Protein AF-A0A1H5GYY0-F1 (afdb_monomer)

Radius of gyration: 26.47 Å; Cα contacts (8 Å, |Δi|>4): 148; chains: 1; bounding box: 66×52×78 Å

Mean predicted aligned error: 12.66 Å

Foldseek 3Di:
DDDDPPPPPPCPDPPPPPPPDDQVPFFKKKFKDFPWDDPPQWDFDQDPVRDTDDIDGDQPDFAPPDDFPQPDADPVRDTDTDDQPDRPDMDSDPVVNVVSQVVNVVSVTHMDMDMGTDGDDDPVVVVVVVVVVVVVVVVVVVVVVVVVVVVD

pLDDT: mean 79.49, std 14.97, range [40.09, 97.75]

Solvent-accessible surface area (backbone atoms only — not comparable to full-atom values): 9559 Å² total; per-residue (Å²): 137,84,82,65,88,81,77,73,75,71,85,70,70,89,66,83,78,80,73,80,87,64,61,69,82,64,45,53,38,22,31,35,43,76,81,45,72,45,90,73,40,61,33,72,55,70,47,98,86,70,54,70,52,77,73,37,76,28,60,86,37,70,46,90,90,68,75,66,54,90,82,55,54,50,99,88,65,54,63,69,68,54,73,82,78,81,54,84,55,75,28,82,41,68,66,63,29,48,54,51,31,52,55,47,36,74,56,54,29,42,59,46,78,46,79,44,78,50,78,66,68,57,69,69,58,53,51,52,50,55,47,51,54,52,51,50,54,50,50,53,58,50,49,56,50,53,53,54,60,75,74,105

Structure (mmCIF, N/CA/C/O backbone):
data_AF-A0A1H5GYY0-F1
#
_entry.id   AF-A0A1H5GYY0-F1
#
loop_
_atom_site.group_PDB
_atom_site.id
_atom_site.type_symbol
_atom_site.label_atom_id
_atom_site.label_alt_id
_atom_site.label_comp_id
_atom_site.label_asym_id
_atom_site.label_entity_id
_atom_site.label_seq_id
_atom_site.pdbx_PDB_ins_code
_atom_site.Cartn_x
_atom_site.Cartn_y
_atom_site.Cartn_z
_atom_site.occupancy
_atom_site.B_iso_or_equiv
_atom_site.auth_seq_id
_atom_site.auth_comp_id
_atom_site.auth_asym_id
_atom_site.auth_atom_id
_atom_site.pdbx_PDB_model_num
ATOM 1 N N . MET A 1 1 ? -27.986 34.113 -37.238 1.00 40.09 1 MET A N 1
ATOM 2 C CA . MET A 1 1 ? -28.625 34.041 -35.909 1.00 40.09 1 MET A CA 1
ATOM 3 C C . MET A 1 1 ? -27.586 33.518 -34.933 1.00 40.09 1 MET A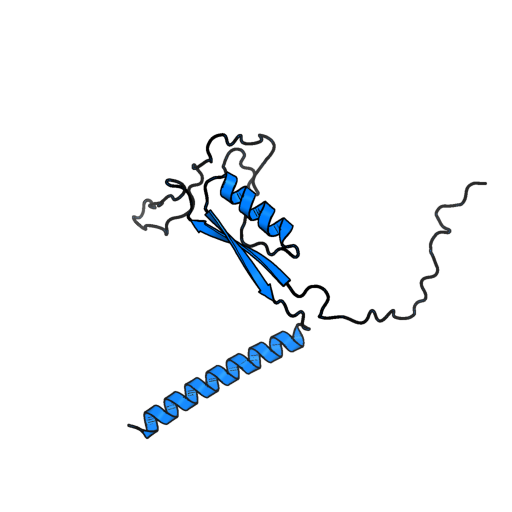 C 1
ATOM 5 O O . MET A 1 1 ? -27.284 32.335 -34.948 1.00 40.09 1 MET A O 1
ATOM 9 N N . THR A 1 2 ? -26.934 34.419 -34.204 1.00 47.41 2 THR A N 1
ATOM 10 C CA . THR A 1 2 ? -25.894 34.101 -33.216 1.00 47.41 2 THR A CA 1
ATOM 11 C C . THR A 1 2 ? -26.563 33.873 -31.870 1.00 47.41 2 THR A C 1
ATOM 13 O O . THR A 1 2 ? -27.090 34.816 -31.284 1.00 47.41 2 THR A O 1
ATOM 16 N N . VAL A 1 3 ? -26.587 32.626 -31.407 1.00 48.38 3 VAL A N 1
ATOM 17 C CA . VAL A 1 3 ? -27.094 32.289 -30.073 1.00 48.38 3 VAL A CA 1
ATOM 18 C C . VAL A 1 3 ? -26.088 32.810 -29.045 1.00 48.38 3 VAL A C 1
ATOM 20 O O . VAL A 1 3 ? -24.902 32.482 -29.103 1.00 48.38 3 VAL A O 1
ATOM 23 N N . SER A 1 4 ? -26.555 33.689 -28.159 1.00 50.16 4 SER A N 1
ATOM 24 C CA . SER A 1 4 ? -25.770 34.306 -27.088 1.00 50.16 4 SER A CA 1
ATOM 25 C C . SER A 1 4 ? -25.307 33.248 -26.083 1.00 50.16 4 SER A C 1
ATOM 27 O O . SER A 1 4 ? -26.086 32.396 -25.662 1.00 50.16 4 SER A O 1
ATOM 29 N N . HIS A 1 5 ? -24.045 33.326 -25.654 1.00 48.94 5 HIS A N 1
ATOM 30 C CA . HIS A 1 5 ? -23.416 32.394 -24.705 1.00 48.94 5 HIS A CA 1
ATOM 31 C C . HIS A 1 5 ? -24.075 32.388 -23.304 1.00 48.94 5 HIS A C 1
ATOM 33 O O . HIS A 1 5 ? -23.749 31.542 -22.477 1.00 48.94 5 HIS A O 1
ATOM 39 N N . ASN A 1 6 ? -25.013 33.308 -23.043 1.00 53.88 6 ASN A N 1
ATOM 40 C CA . ASN A 1 6 ? -25.722 33.460 -21.768 1.00 53.88 6 ASN A CA 1
ATOM 41 C C . ASN A 1 6 ? -27.028 32.649 -21.643 1.00 53.88 6 ASN A C 1
ATOM 43 O O . ASN A 1 6 ? -27.653 32.702 -20.590 1.00 53.88 6 ASN A O 1
ATOM 47 N N . GLU A 1 7 ? -27.445 31.885 -22.659 1.00 49.62 7 GLU A N 1
ATOM 48 C CA . GLU A 1 7 ? -28.669 31.056 -22.588 1.00 49.62 7 GLU A CA 1
ATOM 49 C C . GLU A 1 7 ? -28.415 29.590 -22.175 1.00 49.62 7 GLU A C 1
ATOM 51 O O . GLU A 1 7 ? -29.320 28.759 -22.208 1.00 49.62 7 GLU A O 1
ATOM 56 N N . LEU A 1 8 ? -27.188 29.249 -21.757 1.00 50.41 8 LEU A N 1
ATOM 57 C CA . LEU A 1 8 ? -26.809 27.893 -21.329 1.00 50.41 8 LEU A CA 1
ATOM 58 C C . LEU A 1 8 ? -26.778 27.690 -19.806 1.00 50.41 8 LEU A C 1
ATOM 60 O O . LEU A 1 8 ? -26.281 26.666 -19.334 1.00 50.41 8 LEU A O 1
ATOM 64 N N . THR A 1 9 ? -27.348 28.592 -19.010 1.00 50.72 9 THR A N 1
ATOM 65 C CA . THR A 1 9 ? -27.687 28.295 -17.611 1.00 50.72 9 THR A CA 1
ATOM 66 C C . THR A 1 9 ? -28.951 27.447 -17.589 1.00 50.72 9 THR A C 1
ATOM 68 O O . THR A 1 9 ? -30.067 27.926 -17.400 1.00 50.72 9 THR A O 1
ATOM 71 N N . ARG A 1 10 ? -28.769 26.142 -17.821 1.00 54.88 10 ARG A N 1
ATOM 72 C CA . ARG A 1 10 ? -29.790 25.133 -17.539 1.00 54.88 10 ARG A CA 1
ATOM 73 C C . ARG A 1 10 ? -30.306 25.374 -16.120 1.00 54.88 10 ARG A C 1
ATOM 75 O O . ARG A 1 10 ? -29.513 25.423 -15.183 1.00 54.88 10 ARG A O 1
ATOM 82 N N . LEU A 1 11 ? -31.620 25.538 -15.995 1.00 52.53 11 LEU A N 1
ATOM 83 C CA . LEU A 1 11 ? -32.365 25.523 -14.741 1.00 52.53 11 LEU A CA 1
ATOM 84 C C . LEU A 1 11 ? -32.067 24.197 -14.026 1.00 52.53 11 LEU A C 1
ATOM 86 O O . LEU A 1 11 ? -32.739 23.200 -14.273 1.00 52.53 11 LEU A O 1
ATOM 90 N N . ILE A 1 12 ? -31.018 24.151 -13.206 1.00 60.81 12 ILE A N 1
ATOM 91 C CA . ILE A 1 12 ? -30.823 23.061 -12.251 1.00 60.81 12 ILE A CA 1
ATOM 92 C C . ILE A 1 12 ? -31.842 23.341 -11.143 1.00 60.81 12 ILE A C 1
ATOM 94 O O . ILE A 1 12 ? -31.738 24.394 -10.507 1.00 60.81 12 ILE A O 1
ATOM 98 N N . PRO A 1 13 ? -32.859 22.485 -10.941 1.00 57.47 13 PRO A N 1
ATOM 99 C CA . PRO A 1 13 ? -33.796 22.660 -9.842 1.00 57.47 13 PRO A CA 1
ATOM 100 C C . PRO A 1 13 ? -33.009 22.743 -8.533 1.00 57.47 13 PRO A C 1
ATOM 102 O O . PRO A 1 13 ? -32.101 21.947 -8.311 1.00 57.47 13 PRO A O 1
ATOM 105 N N . SER A 1 14 ? -33.357 23.684 -7.657 1.00 58.28 14 SER A N 1
ATOM 106 C CA . SER A 1 14 ? -32.765 23.820 -6.318 1.00 58.28 14 SER A CA 1
ATOM 107 C C . SER A 1 14 ? -33.178 22.696 -5.357 1.00 58.28 14 SER A C 1
ATOM 109 O O . SER A 1 14 ? -33.018 22.833 -4.146 1.00 58.28 14 SER A O 1
ATOM 111 N N . GLU A 1 15 ? -33.767 21.618 -5.874 1.00 62.34 15 GLU A N 1
ATOM 112 C CA . GLU A 1 15 ? -34.001 20.400 -5.117 1.00 62.34 15 GLU A CA 1
ATOM 113 C C . GLU A 1 15 ? -32.649 19.775 -4.801 1.00 62.34 15 GLU A C 1
ATOM 115 O O . GLU A 1 15 ? -31.830 19.520 -5.686 1.00 62.34 15 GLU A O 1
ATOM 120 N N . THR A 1 16 ? -32.404 19.561 -3.513 1.00 59.97 16 THR A N 1
ATOM 121 C CA . THR A 1 16 ? -31.232 18.853 -3.020 1.00 59.97 16 THR A CA 1
ATOM 122 C C . THR A 1 16 ? -31.202 17.471 -3.668 1.00 59.97 16 THR A C 1
ATOM 124 O O . THR A 1 16 ? -31.949 16.577 -3.280 1.00 59.97 16 THR A O 1
ATOM 127 N N . LEU A 1 17 ? -30.366 17.297 -4.691 1.00 65.88 17 LEU A N 1
ATOM 128 C CA . LEU A 1 17 ? -30.117 15.993 -5.290 1.00 65.88 17 LEU A CA 1
ATOM 129 C C . LEU A 1 17 ? -29.336 15.161 -4.271 1.00 65.88 17 LEU A C 1
ATOM 131 O O . LEU A 1 17 ? -28.110 15.240 -4.191 1.00 65.88 17 LEU A O 1
ATOM 135 N N . GLU A 1 18 ? -30.052 14.384 -3.463 1.00 66.38 18 GLU A N 1
ATOM 136 C CA . GLU A 1 18 ? -29.446 13.347 -2.638 1.00 66.38 18 GLU A CA 1
ATOM 137 C C . GLU A 1 18 ? -28.902 12.262 -3.568 1.00 66.38 18 GLU A C 1
ATOM 139 O O . GLU A 1 18 ? -29.635 11.420 -4.082 1.00 66.38 18 GLU A O 1
ATOM 144 N N . ILE A 1 19 ? -27.597 12.310 -3.834 1.00 72.81 19 ILE A N 1
ATOM 145 C CA . ILE A 1 19 ? -26.900 11.227 -4.523 1.00 72.81 19 ILE A CA 1
ATOM 146 C C . ILE A 1 19 ? -26.684 10.130 -3.474 1.00 72.81 19 ILE A C 1
ATOM 148 O O . ILE A 1 19 ? -25.895 10.342 -2.548 1.00 72.81 19 ILE A O 1
ATOM 152 N N . PRO A 1 20 ? -27.369 8.976 -3.567 1.00 66.62 20 PRO A N 1
ATOM 153 C CA . PRO A 1 20 ? -27.215 7.919 -2.582 1.00 66.62 20 PRO A CA 1
ATOM 154 C C . PRO A 1 20 ? -25.768 7.427 -2.600 1.00 66.62 20 PRO A C 1
ATOM 156 O O . PRO A 1 20 ? -25.252 6.977 -3.625 1.00 66.62 20 PRO A O 1
ATOM 159 N N . TRP A 1 21 ? -25.097 7.531 -1.455 1.00 64.19 21 TRP A N 1
ATOM 160 C CA . TRP A 1 21 ? -23.733 7.045 -1.311 1.00 64.19 21 TRP A CA 1
ATOM 161 C C . TRP A 1 21 ? -23.728 5.513 -1.334 1.00 64.19 21 TRP A C 1
ATOM 163 O O . TRP A 1 21 ? -24.331 4.868 -0.475 1.00 64.19 21 TRP A O 1
ATOM 173 N N . ASN A 1 22 ? -23.045 4.930 -2.322 1.00 66.44 22 ASN A N 1
ATOM 174 C CA . ASN A 1 22 ? -22.864 3.487 -2.431 1.00 66.44 22 ASN A CA 1
ATOM 175 C C . ASN A 1 22 ? -21.440 3.096 -1.978 1.00 66.44 22 ASN A C 1
ATOM 177 O O . ASN A 1 22 ? -20.476 3.392 -2.687 1.00 66.44 22 ASN A O 1
ATOM 181 N N . PRO A 1 23 ? -21.271 2.398 -0.840 1.00 63.31 23 PRO A N 1
ATOM 182 C CA . PRO A 1 23 ? -19.954 1.992 -0.335 1.00 63.31 23 PRO A CA 1
ATOM 183 C C . PRO A 1 23 ? -19.200 1.007 -1.240 1.00 63.31 23 PRO A C 1
ATOM 185 O O . PRO A 1 23 ? -18.006 0.779 -1.039 1.00 63.31 23 PRO A O 1
ATOM 188 N N . VAL A 1 24 ? -19.881 0.385 -2.209 1.00 62.09 24 VAL A N 1
ATOM 189 C CA . VAL A 1 24 ? -19.353 -0.749 -2.987 1.00 62.09 24 VAL A CA 1
ATOM 190 C C . VAL A 1 24 ? -18.526 -0.304 -4.201 1.00 62.09 24 VAL A C 1
ATOM 192 O O . VAL A 1 24 ? -17.949 -1.140 -4.892 1.00 62.09 24 VAL A O 1
ATOM 195 N N . ASP A 1 25 ? -18.414 1.003 -4.455 1.00 62.44 25 ASP A N 1
ATOM 196 C CA . ASP A 1 25 ? -18.041 1.511 -5.779 1.00 62.44 25 ASP A CA 1
ATOM 197 C C . ASP A 1 25 ? -16.647 1.065 -6.262 1.00 62.44 25 ASP A C 1
ATOM 199 O O . ASP A 1 25 ? -16.444 0.906 -7.463 1.00 62.44 25 ASP A O 1
ATOM 203 N N . ARG A 1 26 ? -15.697 0.759 -5.358 1.00 63.72 26 ARG A N 1
ATOM 204 C CA . ARG A 1 26 ? -14.440 0.039 -5.670 1.00 63.72 26 ARG A CA 1
ATOM 205 C C . ARG A 1 26 ? -13.927 -0.714 -4.450 1.00 63.72 26 ARG A C 1
ATOM 207 O O . ARG A 1 26 ? -13.336 -0.118 -3.553 1.00 63.72 26 ARG A O 1
ATOM 214 N N . THR A 1 27 ? -14.114 -2.030 -4.443 1.00 72.56 27 THR A N 1
ATOM 215 C CA . THR A 1 27 ? -13.732 -2.884 -3.309 1.00 72.56 27 THR A CA 1
ATOM 216 C C . THR A 1 27 ? -12.244 -3.192 -3.245 1.00 72.56 27 THR A C 1
ATOM 218 O O . THR A 1 27 ? -11.772 -3.552 -2.177 1.00 72.56 27 THR A O 1
ATOM 221 N N . ARG A 1 28 ? -11.486 -3.059 -4.340 1.00 89.25 28 ARG A N 1
ATOM 222 C CA . ARG A 1 28 ? -10.082 -3.497 -4.408 1.00 89.25 28 ARG A CA 1
ATOM 223 C C . ARG A 1 28 ? -9.132 -2.327 -4.619 1.00 89.25 28 ARG A C 1
ATOM 225 O O . ARG A 1 28 ? -9.301 -1.537 -5.546 1.00 89.25 28 ARG A O 1
ATOM 232 N N . LEU A 1 29 ? -8.112 -2.254 -3.771 1.00 92.12 29 LEU A N 1
ATOM 233 C CA . LEU A 1 29 ? -6.972 -1.359 -3.924 1.00 92.12 29 LEU A CA 1
ATOM 234 C C . LEU A 1 29 ? -5.700 -2.182 -4.094 1.00 92.12 29 LEU A C 1
ATOM 236 O O . LEU A 1 29 ? -5.511 -3.206 -3.440 1.00 92.12 29 LEU A O 1
ATOM 240 N N . TYR A 1 30 ? -4.812 -1.689 -4.945 1.00 94.12 30 TYR A N 1
ATOM 241 C CA . TYR A 1 30 ? -3.539 -2.319 -5.256 1.00 94.12 30 TYR A CA 1
ATOM 242 C C . TYR A 1 30 ? -2.385 -1.422 -4.821 1.00 94.12 30 TYR A C 1
ATOM 244 O O . TYR A 1 30 ? -2.477 -0.196 -4.890 1.00 94.12 30 TYR A O 1
ATOM 252 N N . ARG A 1 31 ? -1.276 -2.012 -4.387 1.00 94.62 31 ARG A N 1
ATOM 253 C CA . ARG A 1 31 ? -0.048 -1.285 -4.047 1.00 94.62 31 ARG A CA 1
ATOM 254 C C . ARG A 1 31 ? 1.158 -2.074 -4.526 1.00 94.62 31 ARG A C 1
ATOM 256 O O . ARG A 1 31 ? 1.193 -3.287 -4.379 1.00 94.62 31 ARG A O 1
ATOM 263 N N . VAL A 1 32 ? 2.156 -1.384 -5.063 1.00 95.44 32 VAL A N 1
ATOM 264 C CA . VAL A 1 32 ? 3.438 -2.005 -5.414 1.00 95.44 32 VAL A CA 1
ATOM 265 C C . VAL A 1 32 ? 4.351 -1.991 -4.196 1.00 95.44 32 VAL A C 1
ATOM 267 O O . VAL A 1 32 ? 4.463 -0.968 -3.520 1.00 95.44 32 VAL A O 1
ATOM 270 N N . HIS A 1 33 ? 5.002 -3.113 -3.919 1.00 93.75 33 HIS A N 1
ATOM 271 C CA . HIS A 1 33 ? 6.005 -3.244 -2.872 1.00 93.75 33 HIS A CA 1
ATOM 272 C C . HIS A 1 33 ? 7.301 -3.792 -3.467 1.00 93.75 33 HIS A C 1
ATOM 274 O O . HIS A 1 33 ? 7.275 -4.798 -4.168 1.00 93.75 33 HIS A O 1
ATOM 280 N N . ILE A 1 34 ? 8.421 -3.122 -3.197 1.00 92.00 34 ILE A N 1
ATOM 281 C CA . ILE A 1 34 ? 9.747 -3.575 -3.627 1.00 92.00 34 ILE A CA 1
ATOM 282 C C . ILE A 1 34 ? 10.260 -4.566 -2.592 1.00 92.00 34 ILE A C 1
ATOM 284 O O . ILE A 1 34 ? 10.351 -4.223 -1.415 1.00 92.00 34 ILE A O 1
ATOM 288 N N . THR A 1 35 ? 10.573 -5.780 -3.032 1.00 91.06 35 THR A N 1
ATOM 289 C CA . THR A 1 35 ? 11.107 -6.844 -2.174 1.00 91.06 35 THR A CA 1
ATOM 290 C C . THR A 1 35 ? 12.626 -6.840 -2.147 1.00 91.06 35 THR A C 1
ATOM 292 O O . THR A 1 35 ? 13.219 -7.181 -1.128 1.00 91.06 35 THR A O 1
ATOM 295 N N . SER A 1 36 ? 13.260 -6.445 -3.250 1.00 88.19 36 SER A N 1
ATOM 296 C CA . SER A 1 36 ? 14.710 -6.363 -3.354 1.00 88.19 36 SER A CA 1
ATOM 297 C C . SER A 1 36 ? 15.122 -5.264 -4.321 1.00 88.19 36 SER A C 1
ATOM 299 O O . SER A 1 36 ? 14.433 -5.000 -5.307 1.00 88.19 36 SER A O 1
ATOM 301 N N . TYR A 1 37 ? 16.252 -4.636 -4.028 1.00 88.75 37 TYR A N 1
ATOM 302 C CA . TYR A 1 37 ? 16.883 -3.653 -4.897 1.00 88.75 37 TYR A CA 1
ATOM 303 C C . TYR A 1 37 ? 18.184 -4.230 -5.471 1.00 88.75 37 TYR A C 1
ATOM 305 O O . TYR A 1 37 ? 18.782 -5.114 -4.848 1.00 88.75 37 TYR A O 1
ATOM 313 N N . PRO A 1 38 ? 18.643 -3.737 -6.631 1.00 85.94 38 PRO A N 1
ATOM 314 C CA . PRO A 1 38 ? 19.896 -4.184 -7.228 1.00 85.94 38 PRO A CA 1
ATOM 315 C C . PRO A 1 38 ? 21.111 -3.847 -6.350 1.00 85.94 38 PRO A C 1
ATOM 317 O O . PRO A 1 38 ? 21.094 -2.927 -5.530 1.00 85.94 38 PRO A O 1
ATOM 320 N N . ALA A 1 39 ? 22.202 -4.595 -6.525 1.00 82.56 39 ALA A N 1
ATOM 321 C CA . ALA A 1 39 ? 23.434 -4.354 -5.779 1.00 82.56 39 ALA A CA 1
ATOM 322 C C . ALA A 1 39 ? 23.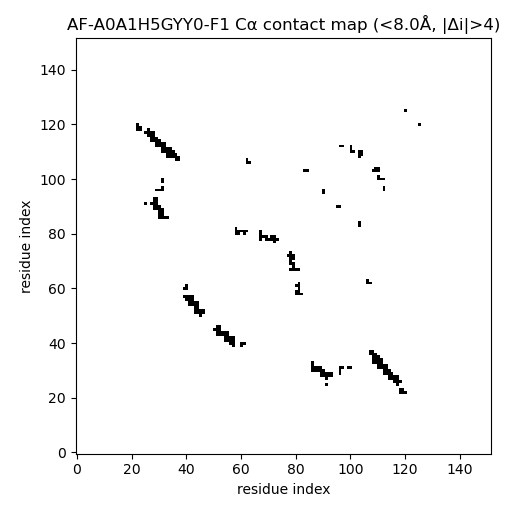967 -2.927 -6.022 1.00 82.56 39 ALA A C 1
ATOM 324 O O . ALA A 1 39 ? 23.942 -2.421 -7.143 1.00 82.56 39 ALA A O 1
ATOM 325 N N . GLY A 1 40 ? 24.451 -2.275 -4.960 1.00 78.06 40 GLY A N 1
ATOM 326 C CA . GLY A 1 40 ? 24.977 -0.905 -5.022 1.00 78.06 40 GLY A CA 1
ATOM 327 C C . GLY A 1 40 ? 23.920 0.204 -4.963 1.00 78.06 40 GLY A C 1
ATOM 328 O O . GLY A 1 40 ? 24.287 1.370 -4.853 1.00 78.06 40 GLY A O 1
ATOM 329 N N . SER A 1 41 ? 22.623 -0.127 -4.962 1.00 77.94 41 SER A N 1
ATOM 330 C CA . SER A 1 41 ? 21.548 0.866 -4.810 1.00 77.94 41 SER A CA 1
ATOM 331 C C . SER A 1 41 ? 21.389 1.394 -3.380 1.00 77.94 41 SER A C 1
ATOM 333 O O . SER A 1 41 ? 20.585 2.293 -3.146 1.00 77.94 41 SER A O 1
ATOM 335 N N . TRP A 1 42 ? 22.102 0.813 -2.414 1.00 72.12 42 TRP A N 1
ATOM 336 C CA . TRP A 1 42 ? 22.093 1.205 -1.008 1.00 72.12 42 TRP A CA 1
ATOM 337 C C . TRP A 1 42 ? 23.427 1.850 -0.652 1.00 72.12 42 TRP A C 1
ATOM 339 O O . TRP A 1 42 ? 24.485 1.278 -0.913 1.00 72.12 42 TRP A O 1
ATOM 349 N N . ALA A 1 43 ? 23.368 3.013 -0.015 1.00 67.31 43 ALA A N 1
ATOM 350 C CA . ALA A 1 43 ? 24.509 3.687 0.574 1.00 67.31 43 ALA A CA 1
ATOM 351 C C . ALA A 1 43 ? 24.347 3.721 2.096 1.00 67.31 43 ALA A C 1
ATOM 353 O O . ALA A 1 43 ? 23.314 4.129 2.635 1.00 67.31 43 ALA A O 1
ATOM 354 N N . LYS A 1 44 ? 25.394 3.296 2.802 1.00 63.34 44 LYS A N 1
ATOM 355 C CA . LYS A 1 44 ? 25.552 3.614 4.216 1.00 63.34 44 LYS A CA 1
ATOM 356 C C . LYS A 1 44 ? 26.278 4.949 4.278 1.00 63.34 44 LYS A C 1
ATOM 358 O O . LYS A 1 44 ? 27.425 5.039 3.846 1.00 63.34 44 LYS A O 1
ATOM 363 N N . TYR A 1 45 ? 25.600 5.976 4.770 1.00 63.25 45 TYR A N 1
ATOM 364 C CA . TYR A 1 45 ? 26.253 7.241 5.062 1.00 63.25 45 TYR A CA 1
ATOM 365 C C . TYR A 1 45 ? 26.829 7.170 6.481 1.00 63.25 45 TYR A C 1
ATOM 367 O O . TYR A 1 45 ? 26.208 6.649 7.410 1.00 63.25 45 TYR A O 1
ATOM 375 N N . GLU A 1 46 ? 28.053 7.654 6.639 1.00 62.56 46 GLU A N 1
ATOM 376 C CA . GLU A 1 46 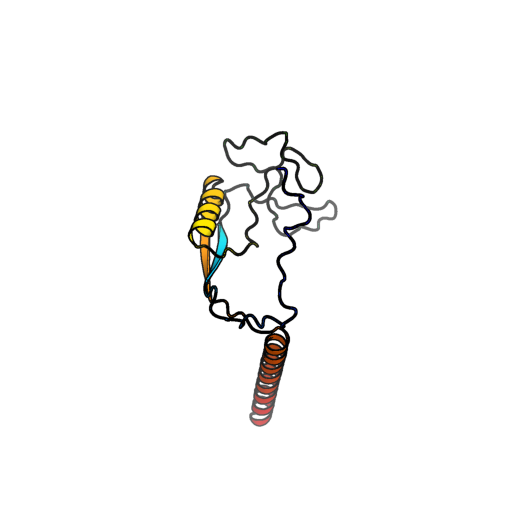? 28.665 7.861 7.947 1.00 62.56 46 GLU A CA 1
ATOM 377 C C . GLU A 1 46 ? 28.815 9.365 8.117 1.00 62.56 46 GLU A C 1
ATOM 379 O O . GLU A 1 46 ? 29.433 10.039 7.289 1.00 62.56 46 GLU A O 1
ATOM 384 N N . PHE A 1 47 ? 28.166 9.909 9.143 1.00 66.31 47 PHE A N 1
ATOM 385 C CA . PHE A 1 47 ? 28.323 11.317 9.462 1.00 66.31 47 PHE A CA 1
ATOM 386 C C . PHE A 1 47 ? 29.720 11.553 10.072 1.00 66.31 47 PHE A C 1
ATOM 388 O O . PHE A 1 47 ? 30.298 10.641 10.672 1.00 66.31 47 PHE A O 1
ATOM 395 N N . PRO A 1 48 ? 30.287 12.770 9.951 1.00 71.06 48 PRO A N 1
ATOM 396 C CA . PRO A 1 48 ? 31.612 13.096 10.495 1.00 71.06 48 PRO A CA 1
ATOM 397 C C . PRO A 1 48 ? 31.749 12.914 12.017 1.00 71.06 48 PRO A C 1
ATOM 399 O O . PRO A 1 48 ? 32.860 12.899 12.537 1.00 71.06 48 PRO A O 1
ATOM 402 N N . ASP A 1 49 ? 30.629 12.807 12.733 1.00 79.38 49 ASP A N 1
ATOM 403 C CA . ASP A 1 49 ? 30.532 12.576 14.176 1.00 79.38 49 ASP A CA 1
ATOM 404 C C . ASP A 1 49 ? 30.604 11.082 14.562 1.00 79.38 49 ASP A C 1
ATOM 406 O O . ASP A 1 49 ? 30.551 10.747 15.744 1.00 79.38 49 ASP A O 1
ATOM 410 N N . GLY A 1 50 ? 30.734 10.181 13.580 1.00 68.62 50 GLY A N 1
ATOM 411 C CA . GLY A 1 50 ? 30.767 8.734 13.790 1.00 68.62 50 GLY A CA 1
ATOM 412 C C . GLY A 1 50 ? 29.389 8.105 14.013 1.00 68.62 50 GLY A C 1
ATOM 413 O O . GLY A 1 50 ? 29.304 6.896 14.245 1.00 68.62 50 GLY A O 1
ATOM 414 N N . THR A 1 51 ? 28.305 8.880 13.916 1.00 74.38 51 THR A N 1
ATOM 415 C CA . THR A 1 51 ? 26.946 8.344 13.952 1.00 74.38 51 THR A CA 1
ATOM 416 C C . THR A 1 51 ? 26.653 7.690 12.601 1.00 74.38 51 THR A C 1
ATOM 418 O O . THR A 1 51 ? 26.480 8.357 11.580 1.00 74.38 51 THR A O 1
ATOM 421 N N . GLY A 1 52 ? 26.618 6.358 12.564 1.00 58.44 52 GLY A N 1
ATOM 422 C CA . GLY A 1 52 ? 26.124 5.635 11.393 1.00 58.44 52 GLY A CA 1
ATOM 423 C C . GLY A 1 52 ? 24.618 5.851 11.249 1.00 58.44 52 GLY A C 1
ATOM 424 O O . GLY A 1 52 ? 23.889 5.730 12.232 1.00 58.44 52 GLY A O 1
ATOM 425 N N . CYS A 1 53 ? 24.144 6.159 10.045 1.00 62.00 53 CYS A N 1
ATOM 426 C CA . CYS A 1 53 ? 22.711 6.137 9.753 1.00 62.00 53 CYS A CA 1
ATOM 427 C C . CYS A 1 53 ? 22.288 4.792 9.161 1.00 62.00 53 CYS A C 1
ATOM 429 O O . CYS A 1 53 ? 23.106 4.027 8.637 1.00 62.00 53 CYS A O 1
ATOM 431 N N . ASP A 1 54 ? 20.988 4.515 9.266 1.00 66.00 54 ASP A N 1
ATOM 432 C CA . ASP A 1 54 ? 20.376 3.381 8.588 1.00 66.00 54 ASP A CA 1
ATOM 433 C C . ASP A 1 54 ? 20.671 3.465 7.079 1.00 66.00 54 ASP A C 1
ATOM 435 O O . ASP A 1 54 ? 20.632 4.559 6.497 1.00 66.00 54 ASP A O 1
ATOM 439 N N . PRO A 1 55 ? 20.990 2.329 6.430 1.00 63.50 55 PRO A N 1
ATOM 440 C CA . PRO A 1 55 ? 21.304 2.306 5.010 1.00 63.50 55 PRO A CA 1
ATOM 441 C C . PRO A 1 55 ? 20.145 2.930 4.231 1.00 63.50 55 PRO A C 1
ATOM 443 O O . PRO A 1 55 ? 18.993 2.518 4.355 1.00 63.50 55 PRO A O 1
ATOM 446 N N . THR A 1 56 ? 20.463 3.951 3.445 1.00 70.31 56 THR A N 1
ATOM 447 C CA . THR A 1 56 ? 19.501 4.707 2.640 1.00 70.31 56 THR A CA 1
ATOM 448 C C . THR A 1 56 ? 19.775 4.424 1.168 1.00 70.31 56 THR A C 1
ATOM 450 O O . THR A 1 56 ? 20.869 3.996 0.800 1.00 70.31 56 THR A O 1
ATOM 453 N N . LEU A 1 57 ? 18.777 4.603 0.304 1.00 73.69 57 LEU A N 1
ATOM 454 C CA . LEU A 1 57 ? 18.988 4.467 -1.136 1.00 73.69 57 LEU A CA 1
ATOM 455 C C . LEU A 1 57 ? 20.036 5.487 -1.599 1.00 73.69 57 LEU A C 1
ATOM 457 O O . LEU A 1 57 ? 19.970 6.658 -1.232 1.00 73.69 57 LEU A O 1
ATOM 461 N N . SER A 1 58 ? 21.016 5.016 -2.365 1.00 70.12 58 SER A N 1
ATOM 462 C CA . SER A 1 58 ? 22.106 5.848 -2.863 1.00 70.12 58 SER A CA 1
ATOM 463 C C . SER A 1 58 ? 21.590 6.805 -3.931 1.00 70.12 58 SER A C 1
ATOM 465 O O . SER A 1 58 ? 21.074 6.357 -4.954 1.00 70.12 58 SER A O 1
ATOM 467 N N . THR A 1 59 ? 21.771 8.109 -3.729 1.00 67.56 59 THR A N 1
ATOM 468 C CA . THR A 1 59 ? 21.385 9.140 -4.709 1.00 67.56 59 THR A CA 1
ATOM 469 C C . THR A 1 59 ? 22.257 9.103 -5.970 1.00 67.56 59 THR A C 1
ATOM 471 O O . THR A 1 59 ? 21.825 9.521 -7.036 1.00 67.56 59 THR A O 1
ATOM 474 N N . SER A 1 60 ? 23.478 8.565 -5.868 1.00 69.88 60 SER A N 1
ATOM 475 C CA . SER A 1 60 ? 24.421 8.441 -6.988 1.00 69.88 60 SER A CA 1
ATOM 476 C C . SER A 1 60 ? 24.242 7.164 -7.811 1.00 69.88 60 SER A C 1
ATOM 478 O O . SER A 1 60 ? 24.922 6.982 -8.822 1.00 69.88 60 SER A O 1
ATOM 480 N N . TRP A 1 61 ? 23.365 6.255 -7.379 1.00 80.44 61 TRP A N 1
ATOM 481 C CA . TRP A 1 61 ? 23.085 5.034 -8.122 1.00 80.44 61 TRP A CA 1
ATOM 482 C C . TRP A 1 61 ? 22.081 5.319 -9.239 1.00 80.44 61 TRP A C 1
ATOM 484 O O . TRP A 1 61 ? 21.038 5.927 -9.006 1.00 80.44 61 TRP A O 1
ATOM 494 N N . THR A 1 62 ? 22.374 4.837 -10.443 1.00 82.75 62 THR A N 1
ATOM 495 C CA . THR A 1 62 ? 21.504 4.956 -11.616 1.00 82.75 62 THR A CA 1
ATOM 496 C C . THR A 1 62 ? 21.370 3.589 -12.296 1.00 82.75 62 THR A C 1
ATOM 498 O O . THR A 1 62 ? 22.328 2.807 -12.285 1.00 82.75 62 THR A O 1
ATOM 501 N N . PRO A 1 63 ? 20.196 3.258 -12.865 1.00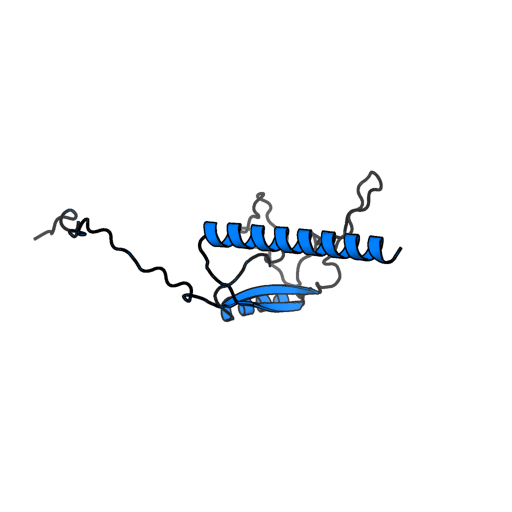 83.69 63 PRO A N 1
ATOM 502 C CA . PRO A 1 63 ? 20.049 2.041 -13.647 1.00 83.69 63 PRO A CA 1
ATOM 503 C C . PRO A 1 63 ? 20.885 2.115 -14.929 1.00 83.69 63 PRO A C 1
ATOM 505 O O . PRO A 1 63 ? 21.107 3.191 -15.487 1.00 83.69 63 PRO A O 1
ATOM 508 N N . GLU A 1 64 ? 21.324 0.958 -15.423 1.00 80.19 64 GLU A N 1
ATOM 509 C CA . GLU A 1 64 ? 22.067 0.879 -16.680 1.00 80.19 64 GLU A CA 1
ATOM 510 C C . GLU A 1 64 ? 21.229 1.440 -17.841 1.00 80.19 64 GLU A C 1
ATOM 512 O O . GLU A 1 64 ? 20.064 1.084 -18.015 1.00 80.19 64 GLU A O 1
ATOM 517 N N . GLY A 1 65 ? 21.817 2.347 -18.626 1.00 76.44 65 GLY A N 1
ATOM 518 C CA . GLY A 1 65 ? 21.131 2.998 -19.744 1.00 76.44 65 GLY A CA 1
ATOM 519 C C . GLY A 1 65 ? 20.117 4.074 -19.341 1.00 76.44 65 GLY A C 1
ATOM 520 O O . GLY A 1 65 ? 19.371 4.541 -20.201 1.00 76.44 65 GLY A O 1
ATOM 521 N N . TRP A 1 66 ? 20.074 4.482 -18.068 1.00 77.12 66 TRP A N 1
ATOM 522 C CA . TRP A 1 66 ? 19.253 5.612 -17.648 1.00 77.12 66 TRP A CA 1
ATOM 523 C C . TRP A 1 66 ? 19.822 6.931 -18.178 1.00 77.12 66 TRP A C 1
ATOM 525 O O . TRP A 1 66 ? 20.954 7.302 -17.870 1.00 77.12 66 TRP A O 1
ATOM 535 N N . ASP A 1 67 ? 19.010 7.637 -18.960 1.00 76.75 67 ASP A N 1
ATOM 536 C CA . ASP A 1 67 ? 19.303 8.982 -19.443 1.00 76.75 67 ASP A CA 1
ATOM 537 C C . ASP A 1 67 ? 18.462 9.982 -18.644 1.00 76.75 67 ASP A C 1
ATOM 539 O O . ASP A 1 67 ? 17.226 9.913 -18.628 1.00 76.75 67 ASP A O 1
ATOM 543 N N . SER A 1 68 ? 19.128 10.888 -17.932 1.00 71.56 68 SER A N 1
ATOM 544 C CA . SER A 1 68 ? 18.440 11.942 -17.199 1.00 71.56 68 SER A CA 1
ATOM 545 C C . SER A 1 68 ? 17.840 12.918 -18.207 1.00 71.56 68 SER A C 1
ATOM 547 O O . SER A 1 68 ? 18.586 13.616 -18.893 1.00 71.56 68 SER A O 1
ATOM 549 N N . ASP A 1 69 ? 16.511 13.027 -18.285 1.00 70.38 69 ASP A N 1
ATOM 550 C CA . ASP A 1 69 ? 15.903 14.111 -19.064 1.00 70.38 69 ASP A CA 1
ATOM 551 C C . ASP A 1 69 ? 16.353 15.453 -18.450 1.00 70.38 69 ASP A C 1
ATOM 553 O O . ASP A 1 69 ? 16.004 15.737 -17.299 1.00 70.38 69 ASP A O 1
ATOM 557 N N . PRO A 1 70 ? 17.090 16.310 -19.183 1.00 65.00 70 PRO A N 1
ATOM 558 C CA . PRO A 1 70 ? 17.582 17.587 -18.665 1.00 65.00 70 PRO A CA 1
ATOM 559 C C . PRO A 1 70 ? 16.457 18.569 -18.292 1.00 65.00 70 PRO A C 1
ATOM 561 O O . PRO A 1 70 ? 16.716 19.623 -17.711 1.00 65.00 70 PRO A O 1
ATOM 564 N N . ARG A 1 71 ? 15.199 18.259 -18.632 1.00 65.69 71 ARG A N 1
ATOM 565 C CA . ARG A 1 71 ? 14.006 19.014 -18.220 1.00 65.69 71 ARG A CA 1
ATOM 566 C C . ARG A 1 71 ? 13.349 18.460 -16.959 1.00 65.69 71 ARG A C 1
ATOM 568 O O . ARG A 1 71 ? 12.549 19.166 -16.343 1.00 65.69 71 ARG A O 1
ATOM 575 N N . SER A 1 72 ? 13.663 17.225 -16.579 1.00 63.16 72 SER A N 1
ATOM 576 C CA . SER A 1 72 ? 13.134 16.582 -15.384 1.00 63.16 72 SER A CA 1
ATOM 577 C C . SER A 1 72 ? 13.884 17.093 -14.159 1.00 63.16 72 SER A C 1
ATOM 579 O O . SER A 1 72 ? 14.943 16.584 -13.796 1.00 63.16 72 SER A O 1
ATOM 581 N N . LYS A 1 73 ? 13.320 18.117 -13.521 1.00 65.00 73 LYS A N 1
ATOM 582 C CA . LYS A 1 73 ? 13.776 18.599 -12.217 1.00 65.00 73 LYS A CA 1
ATOM 583 C C . LYS A 1 73 ? 13.071 17.829 -11.109 1.00 65.00 73 LYS A C 1
ATOM 585 O O . LYS A 1 73 ? 11.872 17.562 -11.211 1.00 65.00 73 LYS A O 1
ATOM 590 N N . ASP A 1 74 ? 13.802 17.489 -10.055 1.00 65.31 74 ASP A N 1
ATOM 591 C CA . ASP A 1 74 ? 13.196 16.994 -8.823 1.00 65.31 74 ASP A CA 1
ATOM 592 C C . ASP A 1 74 ? 12.387 18.108 -8.116 1.00 65.31 74 ASP A C 1
ATOM 594 O O . ASP A 1 74 ? 12.275 19.244 -8.593 1.00 65.31 74 ASP A O 1
ATOM 598 N N . ARG A 1 75 ? 11.791 17.783 -6.962 1.00 59.94 75 ARG A N 1
ATOM 599 C CA . ARG A 1 75 ? 11.020 18.749 -6.158 1.00 59.94 75 ARG A CA 1
ATOM 600 C C . ARG A 1 75 ? 11.876 19.925 -5.664 1.00 59.94 75 ARG A C 1
ATOM 602 O O . ARG A 1 75 ? 11.336 21.002 -5.424 1.00 59.94 75 ARG A O 1
ATOM 609 N N 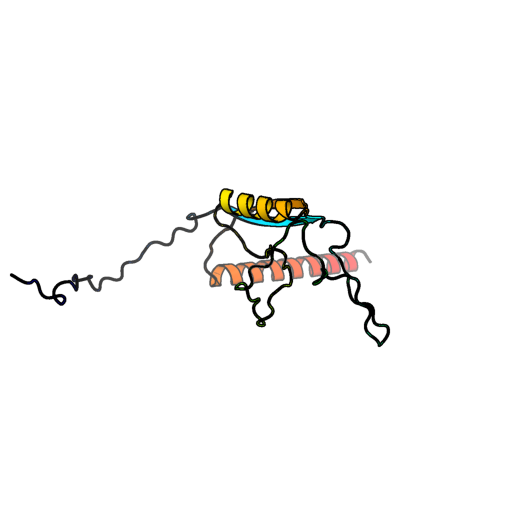. ASP A 1 76 ? 13.177 19.708 -5.517 1.00 62.09 76 ASP A N 1
ATOM 610 C CA . ASP A 1 76 ? 14.130 20.640 -4.926 1.00 62.09 76 ASP A CA 1
ATOM 611 C C . ASP A 1 76 ? 14.955 21.377 -6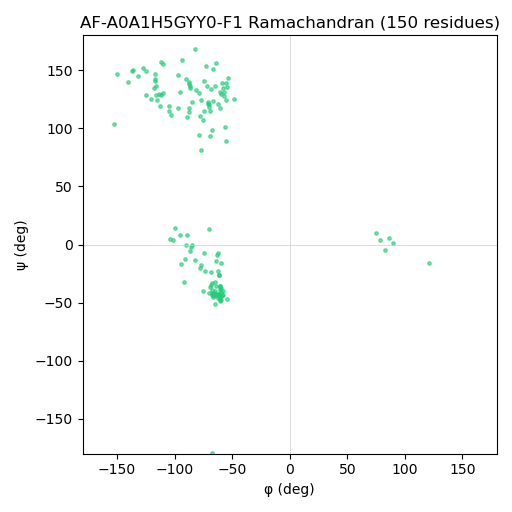.017 1.00 62.09 76 ASP A C 1
ATOM 613 O O . ASP A 1 76 ? 15.797 22.220 -5.715 1.00 62.09 76 ASP A O 1
ATOM 617 N N . GLY A 1 77 ? 14.647 21.138 -7.300 1.00 64.81 77 GLY A N 1
ATOM 618 C CA . GLY A 1 77 ? 15.244 21.784 -8.466 1.00 64.81 77 GLY A CA 1
ATOM 619 C C . GLY A 1 77 ? 16.494 21.101 -9.033 1.00 64.81 77 GLY A C 1
ATOM 620 O O . GLY A 1 77 ? 17.036 21.605 -10.022 1.00 64.81 77 GLY A O 1
ATOM 621 N N . ASN A 1 78 ? 16.938 19.975 -8.471 1.00 65.50 78 ASN A N 1
ATOM 622 C CA . ASN A 1 78 ? 18.090 19.233 -8.974 1.00 65.50 78 ASN A CA 1
ATOM 623 C C . ASN A 1 78 ? 17.730 18.490 -10.257 1.00 65.50 78 ASN A C 1
ATOM 625 O O . ASN A 1 78 ? 16.635 17.954 -10.427 1.00 65.50 78 ASN A O 1
ATOM 629 N N . THR A 1 79 ? 18.679 18.481 -11.182 1.00 63.69 79 THR A N 1
ATOM 630 C CA . THR A 1 79 ? 18.580 17.792 -12.468 1.00 63.69 79 THR A CA 1
ATOM 631 C C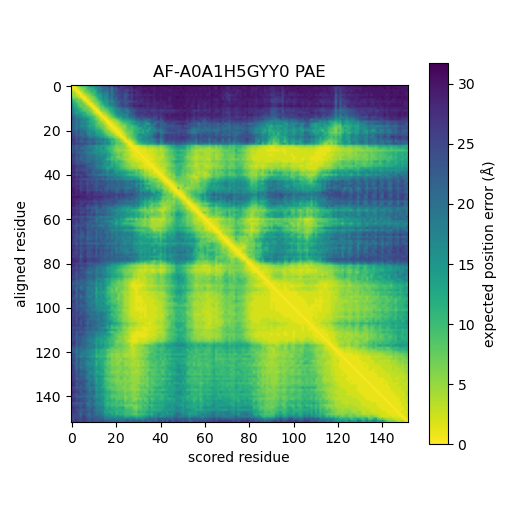 . THR A 1 79 ? 19.720 16.786 -12.508 1.00 63.69 79 THR A C 1
ATOM 633 O O . THR A 1 79 ? 20.864 17.190 -12.313 1.00 63.69 79 THR A O 1
ATOM 636 N N . GLY A 1 80 ? 19.425 15.507 -12.739 1.00 65.44 80 GLY A N 1
ATOM 637 C CA . GLY A 1 80 ? 20.459 14.494 -12.989 1.00 65.44 80 GLY A CA 1
ATOM 638 C C . GLY A 1 80 ? 20.503 13.308 -12.027 1.00 65.44 80 GLY A C 1
ATOM 639 O O . GLY A 1 80 ? 21.075 12.291 -12.398 1.00 65.44 80 GLY A O 1
ATOM 640 N N . ASP A 1 81 ? 19.863 13.375 -10.859 1.00 73.88 81 ASP A N 1
ATOM 641 C CA . ASP A 1 81 ? 19.832 12.235 -9.933 1.00 73.88 81 ASP A CA 1
ATOM 642 C C . ASP A 1 81 ? 18.663 11.294 -10.249 1.00 73.88 81 ASP A C 1
ATOM 644 O O . ASP A 1 81 ? 17.542 11.732 -10.538 1.00 73.88 81 ASP A O 1
ATOM 648 N N . PHE A 1 82 ? 18.916 9.984 -10.195 1.00 78.12 82 PHE A N 1
ATOM 649 C CA . PHE A 1 82 ? 17.872 8.982 -10.369 1.00 78.12 82 PHE A CA 1
ATOM 650 C C . PHE A 1 82 ? 17.062 8.823 -9.083 1.00 78.12 82 PHE A C 1
ATOM 652 O O . PHE A 1 82 ? 17.596 8.585 -7.999 1.00 78.12 82 PHE A O 1
ATOM 659 N N . TRP A 1 83 ? 15.739 8.871 -9.226 1.00 78.81 83 TRP A N 1
ATOM 660 C CA . TRP A 1 83 ? 14.808 8.680 -8.122 1.00 78.81 83 TRP A CA 1
ATOM 661 C C . TRP A 1 83 ? 13.975 7.430 -8.345 1.00 78.81 83 TRP A C 1
ATOM 663 O O . TRP A 1 83 ? 13.247 7.307 -9.334 1.00 78.81 83 TRP A O 1
ATOM 673 N N . TRP A 1 84 ? 14.020 6.526 -7.368 1.00 82.88 84 TRP A N 1
ATOM 674 C CA . TRP A 1 84 ? 13.158 5.356 -7.378 1.00 82.88 84 TRP A CA 1
ATOM 675 C C . TRP A 1 84 ? 11.680 5.773 -7.433 1.00 82.88 84 TRP A C 1
ATOM 677 O O . TRP A 1 84 ? 11.243 6.645 -6.670 1.00 82.88 84 TRP A O 1
ATOM 687 N N . PRO A 1 85 ? 10.865 5.141 -8.296 1.00 83.75 85 PRO A N 1
ATOM 688 C CA . PRO A 1 85 ? 9.441 5.418 -8.341 1.00 83.75 85 PRO A CA 1
ATOM 689 C C . PRO A 1 85 ? 8.784 5.193 -6.974 1.00 83.75 85 PRO A C 1
ATOM 691 O O . PRO A 1 85 ? 8.889 4.116 -6.392 1.00 83.75 85 PRO A O 1
ATOM 694 N N . SER A 1 86 ? 8.037 6.186 -6.478 1.00 83.00 86 SER A N 1
ATOM 695 C CA . SER A 1 86 ? 7.333 6.043 -5.197 1.00 83.00 86 SER A CA 1
ATOM 696 C C . SER A 1 86 ? 6.386 4.834 -5.189 1.00 83.00 86 SER A C 1
ATOM 698 O O . SER A 1 86 ? 5.557 4.675 -6.098 1.00 83.00 86 SER A O 1
ATOM 700 N N . THR A 1 87 ? 6.496 4.036 -4.123 1.00 84.94 87 THR A N 1
ATOM 701 C CA . THR A 1 87 ? 5.682 2.853 -3.795 1.00 84.94 87 THR A CA 1
ATOM 702 C C . THR A 1 87 ? 4.650 3.129 -2.693 1.00 84.94 87 THR A C 1
ATOM 704 O O . THR A 1 87 ? 3.957 2.218 -2.234 1.00 84.94 87 THR A O 1
ATOM 707 N N . SER A 1 88 ? 4.516 4.380 -2.231 1.00 85.94 88 SER A N 1
ATOM 708 C CA . SER A 1 88 ? 3.492 4.764 -1.244 1.00 85.94 88 SER A CA 1
ATOM 709 C C . SER A 1 88 ? 2.098 4.906 -1.858 1.00 85.94 88 SER A C 1
ATOM 711 O O . SER A 1 88 ? 1.097 4.876 -1.143 1.00 85.94 88 SER A O 1
ATOM 713 N N . ARG A 1 89 ? 2.025 5.031 -3.187 1.00 88.31 89 ARG A N 1
ATOM 714 C CA . ARG A 1 89 ? 0.779 5.209 -3.928 1.00 88.31 89 ARG A CA 1
ATOM 715 C C . ARG A 1 89 ? -0.052 3.925 -3.955 1.00 88.31 89 ARG A C 1
ATOM 717 O O . ARG A 1 89 ? 0.460 2.841 -4.232 1.00 88.31 89 ARG A O 1
ATOM 724 N N . THR A 1 90 ? -1.354 4.081 -3.739 1.00 92.12 90 THR A N 1
ATOM 725 C CA . THR A 1 90 ? -2.367 3.054 -3.989 1.00 92.12 90 THR A CA 1
ATOM 726 C C . THR A 1 90 ? -3.028 3.268 -5.350 1.00 92.12 90 THR A C 1
ATOM 728 O O . THR A 1 90 ? -3.200 4.394 -5.823 1.00 92.12 90 THR A O 1
ATOM 731 N N . TYR A 1 91 ? -3.388 2.167 -5.998 1.00 91.38 91 TYR A N 1
ATOM 732 C CA . TYR A 1 91 ? -3.966 2.115 -7.332 1.00 91.38 91 TYR A CA 1
ATOM 733 C C . TYR A 1 91 ? -5.361 1.502 -7.259 1.00 91.38 91 TYR A C 1
ATOM 735 O O . TYR A 1 91 ? -5.562 0.473 -6.620 1.00 91.38 91 TYR A O 1
ATOM 743 N N . ALA A 1 92 ? -6.320 2.116 -7.950 1.00 89.31 92 ALA A N 1
ATOM 744 C CA . ALA A 1 92 ? -7.670 1.567 -8.094 1.00 89.31 92 ALA A CA 1
ATOM 745 C C . ALA A 1 92 ? -7.769 0.510 -9.212 1.00 89.31 92 ALA A C 1
ATOM 747 O O . ALA A 1 92 ? -8.764 -0.200 -9.295 1.00 89.31 92 ALA A O 1
ATOM 748 N N . SER A 1 93 ? -6.755 0.416 -10.081 1.00 90.50 93 SER A N 1
ATOM 749 C CA . SER A 1 93 ? -6.680 -0.570 -11.162 1.00 90.50 93 SER A CA 1
ATOM 750 C C . SER A 1 93 ? -5.495 -1.506 -10.957 1.00 90.50 93 SER A C 1
ATOM 752 O O . SER A 1 93 ? -4.381 -1.053 -10.678 1.00 90.50 93 SER A O 1
ATOM 754 N N . ARG A 1 94 ? -5.732 -2.805 -11.171 1.00 92.75 94 ARG A N 1
ATOM 755 C CA . ARG A 1 94 ? -4.687 -3.832 -11.177 1.00 92.75 94 ARG A CA 1
ATOM 756 C C . ARG A 1 94 ? -3.653 -3.572 -12.270 1.00 92.75 94 ARG A C 1
ATOM 758 O O . ARG A 1 94 ? -2.464 -3.674 -11.991 1.00 92.75 94 ARG A O 1
ATOM 765 N N . SER A 1 95 ? -4.090 -3.222 -13.484 1.00 94.00 95 SER A N 1
ATOM 766 C CA . SER A 1 95 ? -3.181 -3.007 -14.619 1.00 94.00 95 SER A CA 1
ATOM 767 C C . SER A 1 95 ? -2.221 -1.851 -14.352 1.00 94.00 95 SER A C 1
ATOM 769 O O . SER A 1 95 ? -1.022 -1.996 -14.540 1.00 94.00 95 SER A O 1
ATOM 771 N N . ALA A 1 96 ? -2.718 -0.753 -13.777 1.00 92.56 96 ALA A N 1
ATOM 772 C CA . ALA A 1 96 ? -1.887 0.391 -13.409 1.00 92.56 96 ALA A CA 1
ATOM 773 C C . ALA A 1 96 ? -0.843 0.039 -12.330 1.00 92.56 96 ALA A C 1
ATOM 775 O O . ALA A 1 96 ? 0.280 0.542 -12.354 1.00 92.56 96 ALA A O 1
ATOM 776 N N . ALA A 1 97 ? -1.192 -0.837 -11.379 1.00 93.81 97 ALA A N 1
ATOM 777 C CA . ALA A 1 97 ? -0.230 -1.335 -10.398 1.00 93.81 97 ALA A CA 1
ATOM 778 C C . ALA A 1 97 ? 0.816 -2.264 -11.038 1.00 93.81 97 ALA A C 1
ATOM 780 O O . ALA A 1 97 ? 1.985 -2.207 -10.669 1.00 93.81 97 ALA A O 1
ATOM 781 N N . GLN A 1 98 ? 0.417 -3.085 -12.013 1.00 95.31 98 GLN A N 1
ATOM 782 C CA . GLN A 1 98 ? 1.332 -3.949 -12.763 1.00 95.31 98 GLN A CA 1
ATOM 783 C C . GLN A 1 98 ? 2.289 -3.148 -13.649 1.00 95.31 98 GLN A C 1
ATOM 785 O O . GLN A 1 98 ? 3.480 -3.424 -13.628 1.00 95.31 98 GLN A O 1
ATOM 790 N N . GLU A 1 99 ? 1.816 -2.120 -14.354 1.00 94.12 99 GLU A N 1
ATOM 791 C CA . GLU A 1 99 ? 2.673 -1.202 -15.121 1.00 94.12 99 GLU A CA 1
ATOM 792 C C . GLU A 1 99 ? 3.710 -0.528 -14.221 1.00 94.12 99 GLU A C 1
ATOM 794 O O . GLU A 1 99 ? 4.881 -0.405 -14.578 1.00 94.12 99 GLU A O 1
ATOM 799 N N . ARG A 1 100 ? 3.304 -0.133 -13.008 1.00 93.38 100 ARG A N 1
ATOM 800 C CA . ARG A 1 100 ? 4.234 0.425 -12.027 1.00 93.38 100 ARG A CA 1
ATOM 801 C C . ARG A 1 100 ? 5.263 -0.601 -11.554 1.00 93.38 100 ARG A C 1
ATOM 803 O O . ARG A 1 100 ? 6.423 -0.232 -11.402 1.00 93.38 100 ARG A O 1
ATOM 810 N N . ALA A 1 101 ? 4.853 -1.842 -11.299 1.00 94.06 101 ALA A N 1
ATOM 811 C CA . ALA A 1 101 ? 5.775 -2.913 -10.931 1.00 94.06 101 ALA A CA 1
ATOM 812 C C . ALA A 1 101 ? 6.773 -3.190 -12.066 1.00 94.06 101 ALA A C 1
ATOM 814 O O . ALA A 1 101 ? 7.971 -3.184 -11.815 1.00 94.06 101 ALA A O 1
ATOM 815 N N . ALA A 1 102 ? 6.298 -3.285 -13.310 1.00 93.69 102 ALA A N 1
ATOM 816 C CA . ALA A 1 102 ? 7.139 -3.475 -14.489 1.00 93.69 102 ALA A CA 1
ATOM 817 C C . ALA A 1 102 ? 8.146 -2.327 -14.682 1.00 93.69 102 ALA A C 1
ATOM 819 O O . ALA A 1 102 ? 9.304 -2.571 -15.002 1.00 93.69 102 ALA A O 1
ATOM 820 N N . LEU A 1 103 ? 7.743 -1.076 -14.429 1.00 91.88 103 LEU A N 1
ATOM 821 C CA . LEU A 1 103 ? 8.664 0.066 -14.448 1.00 91.88 103 LEU A CA 1
ATOM 822 C C . LEU A 1 103 ? 9.768 -0.078 -13.392 1.00 91.88 103 LEU A C 1
ATOM 824 O O . LEU A 1 103 ? 10.935 0.167 -13.671 1.00 91.88 103 LEU A O 1
ATOM 828 N N . VAL A 1 104 ? 9.410 -0.475 -12.173 1.00 91.19 104 VAL A N 1
ATOM 829 C CA . VAL A 1 104 ? 10.382 -0.685 -11.093 1.00 91.19 104 VAL A CA 1
ATOM 830 C C . VAL A 1 104 ? 11.334 -1.841 -11.418 1.00 91.19 104 VAL A C 1
ATOM 832 O O . VAL A 1 104 ? 12.536 -1.723 -11.188 1.00 91.19 104 VAL A O 1
ATOM 835 N N . GLU A 1 105 ? 10.817 -2.919 -12.002 1.00 92.69 105 GLU A N 1
ATOM 836 C CA . GLU A 1 105 ? 11.610 -4.065 -12.458 1.00 92.69 105 GLU A CA 1
ATOM 837 C C . GLU A 1 105 ? 12.525 -3.719 -13.634 1.00 92.69 105 GLU A C 1
ATOM 839 O O . GLU A 1 105 ? 13.648 -4.212 -13.695 1.00 92.69 105 GLU A O 1
ATOM 844 N N . SER A 1 106 ? 12.110 -2.806 -14.518 1.00 90.25 106 SER A N 1
ATOM 845 C CA . SER A 1 106 ? 12.957 -2.316 -15.614 1.00 90.25 106 SER A CA 1
ATOM 846 C C . SER A 1 106 ? 14.217 -1.593 -15.124 1.00 90.25 106 SER A C 1
ATOM 848 O O . SER A 1 106 ? 15.220 -1.560 -15.828 1.00 90.25 106 SER A O 1
ATOM 850 N N . TYR A 1 107 ? 14.198 -1.082 -13.890 1.00 88.94 107 TYR A N 1
ATOM 851 C CA . TYR A 1 107 ? 15.363 -0.502 -13.222 1.00 88.94 107 TYR A CA 1
ATOM 852 C C . TYR A 1 107 ? 16.179 -1.532 -12.421 1.00 88.94 107 TYR A C 1
ATOM 854 O O . TYR A 1 107 ? 17.081 -1.159 -11.682 1.00 88.94 107 TYR A O 1
ATOM 862 N N . GLY A 1 108 ? 15.879 -2.828 -12.525 1.00 88.69 108 GLY A N 1
ATOM 863 C CA . GLY A 1 108 ? 16.646 -3.900 -11.884 1.00 88.69 108 GLY A CA 1
ATOM 864 C C . GLY A 1 108 ? 16.245 -4.226 -10.441 1.00 88.69 108 GLY A C 1
ATOM 865 O O . GLY A 1 108 ? 16.901 -5.046 -9.801 1.00 88.69 108 GLY A O 1
ATOM 866 N N . ALA A 1 109 ? 15.180 -3.618 -9.909 1.00 90.75 109 ALA A N 1
ATOM 867 C CA . ALA A 1 109 ? 14.584 -4.051 -8.642 1.00 90.75 109 ALA A CA 1
ATOM 868 C C . ALA A 1 109 ? 13.637 -5.244 -8.843 1.00 90.75 109 ALA A C 1
ATOM 870 O O . ALA A 1 109 ? 13.262 -5.595 -9.955 1.00 90.75 109 ALA A O 1
ATOM 871 N N . THR A 1 110 ? 13.223 -5.873 -7.747 1.00 92.31 110 THR A N 1
ATOM 872 C CA . THR A 1 110 ? 12.164 -6.890 -7.741 1.00 92.31 110 THR A CA 1
ATOM 873 C C . THR A 1 110 ? 10.953 -6.337 -7.006 1.00 92.31 110 THR A C 1
ATOM 875 O O . THR A 1 110 ? 11.081 -5.844 -5.880 1.00 92.31 110 THR A O 1
ATOM 878 N N . ALA A 1 111 ? 9.774 -6.407 -7.626 1.00 94.44 111 ALA A N 1
ATOM 879 C CA . ALA A 1 111 ? 8.549 -5.859 -7.065 1.00 94.44 111 ALA A CA 1
ATOM 880 C C . ALA A 1 111 ? 7.415 -6.890 -7.034 1.00 94.44 111 ALA A C 1
ATOM 882 O O . ALA A 1 111 ? 7.328 -7.796 -7.851 1.00 94.44 111 ALA A O 1
ATOM 883 N N . ILE A 1 112 ? 6.508 -6.730 -6.075 1.00 95.44 112 ILE A N 1
ATOM 884 C CA . ILE A 1 112 ? 5.257 -7.484 -5.992 1.00 95.44 112 ILE A CA 1
ATOM 885 C C . ILE A 1 112 ? 4.075 -6.519 -5.936 1.00 95.44 112 ILE A C 1
ATOM 887 O O . ILE A 1 112 ? 4.170 -5.415 -5.391 1.00 95.44 112 ILE A O 1
ATOM 891 N N . VAL A 1 113 ? 2.936 -6.943 -6.481 1.00 95.56 113 VAL A N 1
ATOM 892 C CA . VAL A 1 113 ? 1.673 -6.208 -6.368 1.00 95.56 113 VAL A CA 1
ATOM 893 C C . VAL A 1 113 ? 0.863 -6.806 -5.225 1.00 95.56 113 VAL A C 1
ATOM 895 O O . VAL A 1 113 ? 0.465 -7.966 -5.267 1.00 95.56 113 VAL A O 1
ATOM 898 N N . LEU A 1 114 ? 0.613 -5.994 -4.206 1.00 94.69 114 LEU A N 1
ATOM 899 C CA . LEU A 1 114 ? -0.258 -6.305 -3.082 1.00 94.69 114 LEU A CA 1
ATOM 900 C C . LEU A 1 114 ? -1.687 -5.867 -3.405 1.00 94.69 114 LEU A C 1
ATOM 902 O O . LEU A 1 114 ? -1.896 -4.809 -4.000 1.00 94.69 114 LEU A O 1
ATOM 906 N N . GLU A 1 115 ? -2.663 -6.656 -2.970 1.00 94.00 115 GLU A N 1
ATOM 907 C CA . GLU A 1 115 ? -4.091 -6.356 -3.075 1.00 94.00 115 GLU A CA 1
ATOM 908 C C . GLU A 1 115 ? -4.691 -6.235 -1.672 1.00 94.00 115 GLU A C 1
ATOM 910 O O . GLU A 1 115 ? -4.350 -6.998 -0.769 1.00 94.00 115 GLU A O 1
ATOM 915 N N . THR A 1 116 ? -5.595 -5.276 -1.484 1.00 92.06 116 THR A N 1
ATOM 916 C CA . THR A 1 116 ? -6.402 -5.154 -0.270 1.00 92.06 116 THR A CA 1
ATOM 917 C C . THR A 1 116 ? -7.847 -4.827 -0.609 1.00 92.06 116 THR A C 1
ATOM 919 O O . THR A 1 116 ? -8.128 -4.149 -1.603 1.00 92.06 116 THR A O 1
ATOM 922 N N . ALA A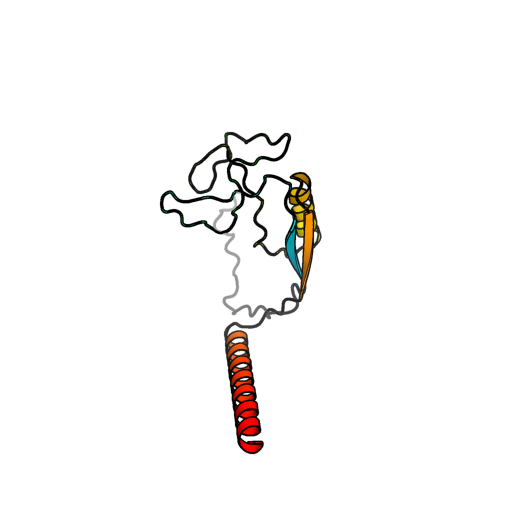 1 117 ? -8.762 -5.297 0.236 1.00 87.75 117 ALA A N 1
ATOM 923 C CA . ALA A 1 117 ? -10.162 -4.928 0.161 1.00 87.75 117 ALA A CA 1
ATOM 924 C C . ALA A 1 117 ? -10.397 -3.645 0.972 1.00 87.75 117 ALA A C 1
ATOM 926 O O . ALA A 1 117 ? -10.179 -3.623 2.185 1.00 87.75 117 ALA A O 1
ATOM 927 N N . ALA A 1 118 ? -10.827 -2.572 0.312 1.00 82.38 118 ALA A N 1
ATOM 928 C CA . ALA A 1 118 ? -11.161 -1.317 0.969 1.00 82.38 118 ALA A CA 1
ATOM 929 C C . ALA A 1 118 ? -12.664 -1.240 1.243 1.00 82.38 118 ALA A C 1
ATOM 931 O O . ALA A 1 118 ? -13.481 -1.461 0.351 1.00 82.38 118 ALA A O 1
ATOM 932 N N . ALA A 1 119 ? -13.011 -0.884 2.479 1.00 81.88 119 ALA A N 1
ATOM 933 C CA . ALA A 1 119 ? -14.355 -0.475 2.849 1.00 81.88 119 ALA A CA 1
ATOM 934 C C . ALA A 1 119 ? -14.357 1.042 3.031 1.00 81.88 119 ALA A C 1
ATOM 936 O O . ALA A 1 119 ? -13.692 1.575 3.924 1.00 81.88 119 ALA A O 1
ATOM 937 N N . TRP A 1 120 ? -15.095 1.734 2.171 1.00 82.25 120 TRP A N 1
ATOM 938 C CA . TRP A 1 120 ? -15.389 3.142 2.381 1.00 82.25 120 TRP A CA 1
ATOM 939 C C . TRP A 1 120 ? -16.470 3.221 3.450 1.00 82.25 120 TRP A C 1
ATOM 941 O O . TRP A 1 120 ? -17.509 2.589 3.316 1.00 82.25 120 TRP A O 1
ATOM 951 N N . VAL A 1 121 ? -16.201 3.954 4.525 1.00 86.06 121 VAL A N 1
ATOM 952 C CA . VAL A 1 121 ? -17.132 4.190 5.634 1.00 86.06 121 VAL A CA 1
ATOM 953 C C . VAL A 1 121 ? -17.067 5.665 6.023 1.00 86.06 121 VAL A C 1
ATOM 955 O O . VAL A 1 121 ? -15.998 6.276 5.877 1.00 86.06 121 VAL A O 1
ATOM 958 N N . PRO A 1 122 ? -18.161 6.254 6.532 1.00 89.25 122 PRO A N 1
ATOM 959 C CA . PRO A 1 122 ? -18.133 7.604 7.075 1.00 89.25 122 PRO A CA 1
ATOM 960 C C . PRO A 1 122 ? -17.050 7.758 8.147 1.00 89.25 122 PRO A C 1
ATOM 962 O O . PRO A 1 122 ? -16.795 6.853 8.947 1.00 89.25 122 PRO A O 1
ATOM 965 N N . LEU A 1 123 ? -16.405 8.925 8.185 1.00 89.94 123 LEU A N 1
ATOM 966 C CA . LEU A 1 123 ? -15.288 9.177 9.100 1.00 89.94 123 LEU A CA 1
ATOM 967 C C . LEU A 1 123 ? -15.697 9.026 10.575 1.00 89.94 123 LEU A C 1
ATOM 969 O O . LEU A 1 123 ? -14.927 8.504 11.385 1.00 89.94 123 LEU A O 1
ATOM 973 N N . GLU A 1 124 ? -16.909 9.451 10.922 1.00 93.50 124 GLU A N 1
ATOM 974 C CA . GLU A 1 124 ? -17.465 9.332 12.274 1.00 93.50 124 GLU A CA 1
ATOM 975 C C . GLU A 1 124 ? -17.609 7.866 12.697 1.00 93.50 124 GLU A C 1
ATOM 977 O O . GLU A 1 124 ? -17.188 7.472 13.786 1.00 93.50 124 GLU A O 1
ATOM 982 N N . GLU A 1 125 ? -18.103 7.021 11.796 1.00 91.31 125 GLU A N 1
ATOM 983 C CA . GLU A 1 125 ? -18.214 5.588 12.040 1.00 91.31 125 GLU A CA 1
ATOM 984 C C . GLU A 1 125 ? -16.826 4.936 12.157 1.00 91.31 125 GLU A C 1
ATOM 986 O O . GLU A 1 125 ? -16.553 4.186 13.100 1.00 91.31 125 GLU A O 1
ATOM 991 N N . ALA A 1 126 ? -15.900 5.278 11.256 1.00 91.69 126 ALA A N 1
ATOM 992 C CA . ALA A 1 126 ? -14.528 4.776 11.285 1.00 91.69 126 ALA A CA 1
ATOM 993 C C . ALA A 1 126 ? -13.810 5.131 12.598 1.00 91.69 126 ALA A C 1
ATOM 995 O O . ALA A 1 126 ? -13.111 4.301 13.187 1.00 91.69 126 ALA A O 1
ATOM 996 N N . THR A 1 127 ? -13.973 6.367 13.072 1.00 95.31 127 THR A N 1
ATOM 997 C CA . THR A 1 127 ? -13.362 6.840 14.321 1.00 95.31 127 THR A CA 1
ATOM 998 C C . THR A 1 127 ? -13.998 6.185 15.545 1.00 95.31 127 THR A C 1
ATOM 1000 O O . THR A 1 127 ? -13.263 5.732 16.431 1.00 95.31 127 THR A O 1
ATOM 1003 N N . ALA A 1 128 ? -15.326 6.036 15.570 1.00 94.38 128 ALA A N 1
ATOM 1004 C CA . ALA A 1 128 ? -16.033 5.302 16.615 1.00 94.38 128 ALA A CA 1
ATOM 1005 C C . ALA A 1 128 ? -15.571 3.836 16.692 1.00 94.38 128 ALA A C 1
ATOM 1007 O O . ALA A 1 128 ? -15.261 3.341 17.779 1.00 94.38 128 ALA A O 1
ATOM 1008 N N . ASN A 1 129 ? -15.431 3.157 15.551 1.00 93.75 129 ASN A N 1
ATOM 1009 C CA . ASN A 1 129 ? -14.965 1.771 15.490 1.00 93.75 129 ASN A CA 1
ATOM 1010 C C . ASN A 1 129 ? -13.516 1.627 15.980 1.00 93.75 129 ASN A C 1
ATOM 1012 O O . ASN A 1 129 ? -13.232 0.769 16.816 1.00 93.75 129 ASN A O 1
ATOM 1016 N N . ARG A 1 130 ? -12.600 2.519 15.574 1.00 95.00 130 ARG A N 1
ATOM 1017 C CA . ARG A 1 130 ? -11.216 2.530 16.094 1.00 95.00 130 ARG A CA 1
ATOM 1018 C C . ARG A 1 130 ? -11.158 2.758 17.604 1.00 95.00 130 ARG A C 1
ATOM 1020 O O . ARG A 1 130 ? -10.281 2.215 18.274 1.00 95.00 130 ARG A O 1
ATOM 1027 N N . LYS A 1 131 ? -12.057 3.577 18.160 1.00 96.81 131 LYS A N 1
ATOM 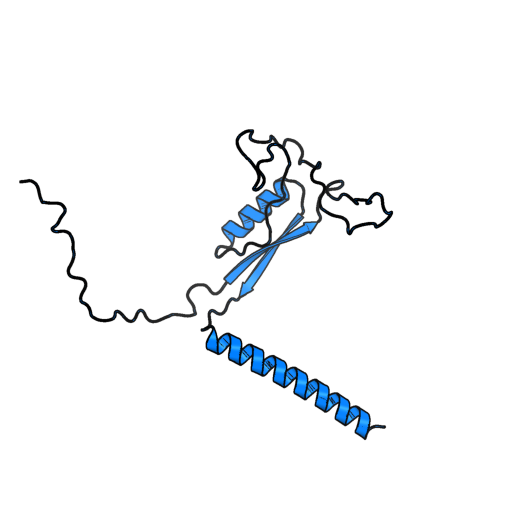1028 C CA . LYS A 1 131 ? -12.163 3.763 19.613 1.00 96.81 131 LYS A CA 1
ATOM 1029 C C . LYS A 1 131 ? -12.601 2.464 20.294 1.00 96.81 131 LYS A C 1
ATOM 1031 O O . LYS A 1 131 ? -11.884 1.997 21.172 1.00 96.81 131 LYS A O 1
ATOM 1036 N N . LYS A 1 132 ? -13.682 1.834 19.818 1.00 96.69 132 LYS A N 1
ATOM 1037 C CA . LYS A 1 132 ? -14.175 0.548 20.342 1.00 96.69 132 LYS A CA 1
ATOM 1038 C C . LYS A 1 132 ? -13.090 -0.532 20.346 1.00 96.69 132 LYS A C 1
ATOM 1040 O O . LYS A 1 132 ? -12.893 -1.179 21.367 1.00 96.69 132 LYS A O 1
ATOM 1045 N N . VAL A 1 133 ? -12.347 -0.679 19.246 1.00 96.56 133 VAL A N 1
ATOM 1046 C CA . VAL A 1 133 ? -11.257 -1.666 19.132 1.00 96.56 133 VAL A CA 1
ATOM 1047 C C . VAL A 1 133 ? -10.153 -1.409 20.165 1.00 96.56 133 VAL A C 1
ATOM 1049 O O . VAL A 1 133 ? -9.694 -2.341 20.824 1.00 96.56 133 VAL A O 1
ATOM 1052 N N . ARG A 1 134 ? -9.743 -0.147 20.360 1.00 97.38 134 ARG A N 1
ATOM 1053 C CA . ARG A 1 134 ? -8.744 0.212 21.385 1.00 97.38 134 ARG A CA 1
ATOM 1054 C C . ARG A 1 134 ? -9.241 -0.078 22.798 1.00 97.38 134 ARG A C 1
ATOM 1056 O O . ARG A 1 134 ? -8.482 -0.604 23.610 1.00 97.38 134 ARG A O 1
ATOM 1063 N N . ASP A 1 135 ? -10.498 0.246 23.078 1.00 97.31 135 ASP A N 1
ATOM 1064 C CA . ASP A 1 135 ? -11.104 0.016 24.388 1.00 97.31 135 ASP A CA 1
ATOM 1065 C C . ASP A 1 135 ? -11.207 -1.489 24.679 1.00 97.31 135 ASP A C 1
ATOM 1067 O O . ASP A 1 135 ? -10.812 -1.932 25.756 1.00 97.31 135 ASP A O 1
ATOM 1071 N N . GLN A 1 136 ? -11.614 -2.298 23.697 1.00 97.75 136 GLN A N 1
ATOM 1072 C CA . GLN A 1 136 ? -11.632 -3.761 23.801 1.00 97.75 136 GLN A CA 1
ATOM 1073 C C . GLN A 1 136 ? -10.237 -4.343 24.050 1.00 97.75 136 GLN A C 1
ATOM 1075 O O . GLN A 1 136 ? -10.069 -5.146 24.966 1.00 97.75 136 GLN A O 1
ATOM 1080 N N . ALA A 1 137 ? -9.220 -3.900 23.305 1.00 97.06 137 ALA A N 1
ATOM 1081 C CA . ALA A 1 137 ? -7.840 -4.338 23.520 1.00 97.06 137 ALA A CA 1
ATOM 1082 C C . ALA A 1 137 ? -7.333 -3.969 24.928 1.00 97.06 137 ALA A C 1
ATOM 1084 O O . ALA A 1 137 ? -6.626 -4.746 25.575 1.00 97.06 137 ALA A O 1
ATOM 1085 N N . ARG A 1 138 ? -7.724 -2.796 25.445 1.00 97.31 138 ARG A N 1
ATOM 1086 C CA . ARG A 1 138 ? -7.403 -2.375 26.814 1.00 97.31 138 ARG A CA 1
ATOM 1087 C C . ARG A 1 138 ? -8.104 -3.249 27.853 1.00 97.31 138 ARG A C 1
ATOM 1089 O O . ARG A 1 138 ? -7.456 -3.644 28.818 1.00 97.31 138 ARG A O 1
ATOM 1096 N N . ILE A 1 139 ? -9.384 -3.562 27.653 1.00 97.12 139 ILE A N 1
ATOM 1097 C CA . ILE A 1 139 ? -10.156 -4.451 28.532 1.00 97.12 139 ILE A CA 1
ATOM 1098 C C . ILE A 1 139 ? -9.514 -5.840 28.571 1.00 97.12 139 ILE A C 1
ATOM 1100 O O . ILE A 1 139 ? -9.235 -6.333 29.659 1.00 97.12 139 ILE A O 1
ATOM 1104 N N . GLN A 1 140 ? -9.184 -6.422 27.415 1.00 97.50 140 GLN A N 1
ATOM 1105 C CA . GLN A 1 140 ? -8.518 -7.728 27.332 1.00 97.50 140 GLN A CA 1
ATOM 1106 C C . GLN A 1 140 ? -7.176 -7.737 28.076 1.00 97.50 140 GLN A C 1
ATOM 1108 O O . GLN A 1 140 ? -6.890 -8.654 28.841 1.00 97.50 140 GLN A O 1
ATOM 1113 N N . LYS A 1 141 ? -6.368 -6.679 27.917 1.00 97.31 141 LYS A N 1
ATOM 1114 C CA . LYS A 1 141 ? -5.095 -6.534 28.639 1.00 97.31 141 LYS A CA 1
ATOM 1115 C C . LYS A 1 141 ? -5.277 -6.385 30.154 1.00 97.31 141 LYS A C 1
ATOM 1117 O O . LYS A 1 141 ? -4.400 -6.781 30.915 1.00 97.31 141 LYS A O 1
ATOM 1122 N N . LEU A 1 142 ? -6.364 -5.764 30.609 1.00 97.31 142 LEU A N 1
ATOM 1123 C CA . LEU A 1 142 ? -6.670 -5.656 32.038 1.00 97.31 142 LEU A CA 1
ATOM 1124 C C . LEU A 1 142 ? -7.181 -6.983 32.600 1.00 97.31 142 LEU A C 1
ATOM 1126 O O . LEU A 1 142 ? -6.765 -7.365 33.688 1.00 97.31 142 LEU A O 1
ATOM 1130 N N . GLN A 1 143 ? -8.018 -7.700 31.852 1.00 97.12 143 GLN A N 1
ATOM 1131 C CA . GLN A 1 143 ? -8.497 -9.031 32.225 1.00 97.12 143 GLN A CA 1
ATOM 1132 C C . GLN A 1 143 ? -7.336 -10.013 32.381 1.00 97.12 143 GLN A C 1
ATOM 1134 O O . GLN A 1 143 ? -7.213 -10.623 33.436 1.00 97.12 143 GLN A O 1
ATOM 1139 N N . SER A 1 144 ? -6.410 -10.067 31.416 1.00 95.06 144 SER A N 1
ATOM 1140 C CA . SER A 1 144 ? -5.245 -10.953 31.522 1.00 95.06 144 SER A CA 1
ATOM 1141 C C . SER A 1 144 ? -4.367 -10.644 32.738 1.00 95.06 144 SER A C 1
ATOM 1143 O O . SER A 1 144 ? -3.863 -11.560 33.382 1.00 95.06 144 SER A O 1
ATOM 1145 N N . LYS A 1 145 ? -4.226 -9.366 33.112 1.00 96.31 145 LYS A N 1
ATOM 1146 C CA . LYS A 1 145 ? -3.537 -8.969 34.350 1.00 96.31 145 LYS A CA 1
ATOM 1147 C C . LYS A 1 145 ? -4.291 -9.395 35.608 1.00 96.31 145 LYS A C 1
ATOM 1149 O O . LYS A 1 145 ? -3.660 -9.827 36.565 1.00 96.31 145 LYS A O 1
ATOM 1154 N N . ILE A 1 146 ? -5.616 -9.255 35.626 1.00 96.44 146 ILE A N 1
ATOM 1155 C CA . ILE A 1 146 ? -6.446 -9.705 36.751 1.00 96.44 146 ILE A CA 1
ATOM 1156 C C . ILE A 1 146 ? -6.299 -11.218 36.932 1.00 96.44 146 ILE A C 1
ATOM 1158 O O . ILE A 1 146 ? -6.138 -11.678 38.058 1.00 96.44 146 ILE A O 1
ATOM 1162 N N . ASP A 1 147 ? -6.307 -11.981 35.842 1.00 96.50 147 ASP A N 1
ATOM 1163 C CA . ASP A 1 147 ? -6.178 -13.437 35.891 1.00 96.50 147 ASP A CA 1
ATOM 1164 C C . ASP A 1 147 ? -4.787 -13.873 36.370 1.00 96.50 147 ASP A C 1
ATOM 1166 O O . ASP A 1 147 ? -4.689 -14.774 37.199 1.00 96.50 147 ASP A O 1
ATOM 1170 N N . GLN A 1 148 ? -3.724 -13.178 35.947 1.00 95.00 148 GLN A N 1
ATOM 1171 C CA . GLN A 1 148 ? -2.368 -13.385 36.474 1.00 95.00 148 GLN A CA 1
ATOM 1172 C C . GLN A 1 148 ? -2.288 -13.142 37.986 1.00 95.00 148 GLN A C 1
ATOM 1174 O O . GLN A 1 148 ? -1.641 -13.910 38.688 1.00 95.00 148 GLN A O 1
ATOM 1179 N N . ILE A 1 149 ? -2.961 -12.104 38.496 1.00 93.62 149 ILE A N 1
ATOM 1180 C CA . ILE A 1 149 ? -2.996 -11.804 39.936 1.00 93.62 149 ILE A CA 1
ATOM 1181 C C . ILE A 1 149 ? -3.788 -12.864 40.708 1.00 93.62 149 ILE A C 1
ATOM 1183 O O . ILE A 1 149 ? -3.433 -13.174 41.833 1.00 93.62 149 ILE A O 1
ATOM 1187 N N . LYS A 1 150 ? -4.853 -13.428 40.129 1.00 90.19 150 LYS A N 1
ATOM 1188 C CA . LYS A 1 150 ? -5.653 -14.480 40.781 1.00 90.19 150 LYS A CA 1
ATOM 1189 C C . LYS A 1 150 ? -4.956 -15.841 40.836 1.00 90.19 150 LYS A C 1
ATOM 1191 O O . LYS A 1 150 ? -5.369 -16.685 41.624 1.00 90.19 150 LYS A O 1
ATOM 1196 N N . GLN A 1 151 ? -3.992 -16.080 39.949 1.00 83.00 151 GLN A N 1
ATOM 1197 C CA . GLN A 1 151 ? -3.206 -17.317 39.892 1.00 83.00 151 GLN A CA 1
ATOM 1198 C C . GLN A 1 151 ? -1.917 -17.253 40.727 1.00 83.00 151 GLN A C 1
ATOM 1200 O O . GLN A 1 151 ? -1.288 -18.292 40.923 1.00 83.00 151 GLN A O 1
ATOM 1205 N N . ALA A 1 152 ? -1.526 -16.056 41.176 1.00 68.12 152 ALA A N 1
ATOM 1206 C CA . ALA A 1 152 ? -0.414 -15.814 42.092 1.00 68.12 152 ALA A CA 1
ATOM 1207 C C . ALA A 1 152 ? -0.882 -15.888 43.552 1.00 68.12 152 ALA A C 1
ATOM 1209 O O . ALA A 1 152 ? -0.080 -16.366 44.384 1.00 68.12 152 ALA A O 1
#

Organism: NCBI:txid656366

Sequence (152 aa):
MTVSHNELTRLIPSETLEIPWNPVDRTRLYRVHITSYPAGSWAKYEFPDGTGCDPTLSTSWTPEGWDSDPRSKDRDGNTGDFWWPSTSRTYASRSAAQERAALVESYGATAIVLETAAAWVPLEEATANRKKVRDQARIQKLQSKIDQIKQA

Secondary structure (DSSP, 8-state):
----GGG------SS-------TTS--EEEEEEEEE--TT-EE--B-TTS-BPPPEE-TT---TT----TT---TTS--S---PPPS--EES-HHHHHHHHHHHHHTT-EEEEEEEE-----HHHHHHHHHHHHHHHHHHHHHHHHHHHHH-